Protein AF-A0A2E5X9R6-F1 (afdb_monomer_lite)

Secondary structure (DSSP, 8-state):
---HHHHHHHHHHHH-TTT-SS--TT--HHHHHHHHHHHHHHHHHSSPPP-SS-HHHHHHHHHHHHHHHHHHHHHHHHHHHHT---

Foldseek 3Di:
DPDLVVLLVVLCCAAPQPRHVPHDPPDDSVLLSVLLVVLVVCCVVDVDDDPVSDPVSSVSSVVSSVVVVVVVVVVVVVCVVVVVDD

Radius of gyration: 14.83 Å; chains: 1; bounding box: 45×19×34 Å

pLDDT: mean 95.25, std 6.47, range [61.75, 98.5]

Structure (mmCIF, N/CA/C/O backbone):
data_AF-A0A2E5X9R6-F1
#
_entry.id   AF-A0A2E5X9R6-F1
#
loop_
_atom_site.group_PDB
_atom_site.id
_atom_site.type_symbol
_atom_site.label_atom_id
_atom_site.label_alt_id
_atom_site.label_comp_id
_atom_site.label_asym_id
_atom_site.label_entity_id
_atom_site.label_seq_id
_atom_site.pdbx_PDB_ins_code
_atom_site.Cartn_x
_atom_site.Cartn_y
_atom_site.Cartn_z
_atom_site.occupancy
_atom_site.B_iso_or_equiv
_atom_site.auth_seq_id
_atom_site.auth_comp_id
_atom_site.auth_asym_id
_atom_site.auth_atom_id
_atom_site.pdbx_PDB_model_num
ATOM 1 N N . MET A 1 1 ? 15.548 -4.214 -5.381 1.00 61.75 1 MET A N 1
ATOM 2 C CA . MET A 1 1 ? 15.130 -4.874 -4.132 1.00 61.75 1 MET A CA 1
ATOM 3 C C . MET A 1 1 ? 14.387 -6.154 -4.487 1.00 61.75 1 MET A C 1
ATOM 5 O O . MET A 1 1 ? 13.264 -6.103 -4.966 1.00 61.75 1 MET A O 1
ATOM 9 N N . THR A 1 2 ? 15.006 -7.319 -4.277 1.00 71.31 2 THR A N 1
ATOM 10 C CA . THR A 1 2 ? 14.481 -8.609 -4.778 1.00 71.31 2 THR A CA 1
ATOM 11 C C . THR A 1 2 ? 13.748 -9.444 -3.725 1.00 71.31 2 THR A C 1
ATOM 13 O O . THR A 1 2 ? 13.281 -10.543 -4.019 1.00 71.31 2 THR A O 1
ATOM 16 N N . ASN A 1 3 ? 13.638 -8.951 -2.489 1.00 90.88 3 ASN A N 1
ATOM 17 C CA . ASN A 1 3 ? 13.027 -9.672 -1.379 1.00 90.88 3 ASN A CA 1
ATOM 18 C C . ASN A 1 3 ? 11.718 -9.003 -0.942 1.00 90.88 3 ASN A C 1
ATOM 20 O O . ASN A 1 3 ? 11.706 -7.853 -0.507 1.00 90.88 3 ASN A O 1
ATOM 24 N N . PHE A 1 4 ? 10.620 -9.763 -0.986 1.00 94.25 4 PHE A N 1
ATOM 25 C CA . PHE A 1 4 ? 9.293 -9.290 -0.585 1.00 94.25 4 PHE A CA 1
ATOM 26 C C . PHE A 1 4 ? 9.273 -8.734 0.845 1.00 94.25 4 PHE A C 1
ATOM 28 O O . PHE A 1 4 ? 8.704 -7.675 1.089 1.00 94.25 4 PHE A O 1
ATOM 35 N N . LYS A 1 5 ? 9.939 -9.398 1.799 1.00 96.69 5 LYS A N 1
ATOM 36 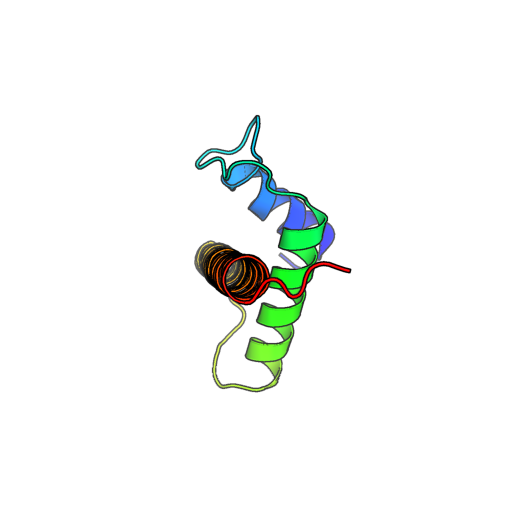C CA . LYS A 1 5 ? 10.000 -8.932 3.191 1.00 96.69 5 LYS A CA 1
ATOM 37 C C . LYS A 1 5 ? 10.694 -7.574 3.296 1.00 96.69 5 LYS A C 1
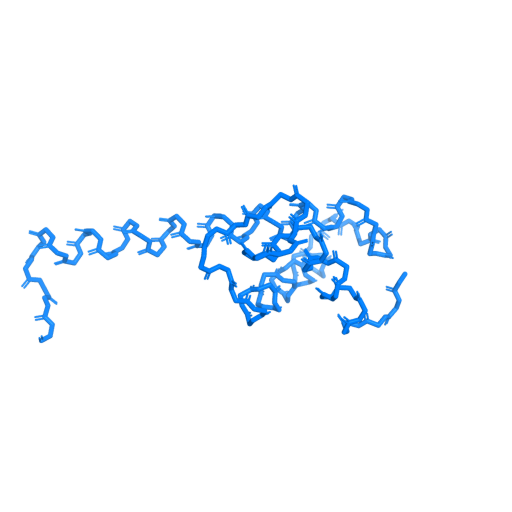ATOM 39 O O . LYS A 1 5 ? 10.200 -6.725 4.031 1.00 96.69 5 LYS A O 1
ATOM 44 N N . GLU A 1 6 ? 11.812 -7.394 2.597 1.00 97.12 6 GLU A N 1
ATOM 45 C CA . GLU A 1 6 ? 12.572 -6.137 2.606 1.00 97.12 6 GLU A CA 1
ATOM 46 C C . GLU A 1 6 ? 11.745 -4.995 2.020 1.00 97.12 6 GLU A C 1
ATOM 48 O O . GLU A 1 6 ? 11.734 -3.903 2.579 1.00 97.12 6 GLU A O 1
ATOM 53 N N . PHE A 1 7 ? 10.970 -5.265 0.967 1.00 97.94 7 PHE A N 1
ATOM 54 C CA . PHE A 1 7 ? 10.072 -4.268 0.392 1.00 97.94 7 PHE A CA 1
ATOM 55 C C . PHE A 1 7 ? 8.914 -3.902 1.322 1.00 97.94 7 PHE A C 1
ATOM 57 O O . PHE A 1 7 ? 8.574 -2.727 1.457 1.00 97.94 7 PHE A O 1
ATOM 64 N N . LEU A 1 8 ? 8.347 -4.874 2.041 1.00 98.12 8 LEU A N 1
ATOM 65 C CA . LEU A 1 8 ? 7.364 -4.570 3.082 1.00 98.12 8 LEU A CA 1
ATOM 66 C C . LEU A 1 8 ? 7.974 -3.761 4.231 1.00 98.12 8 LEU A C 1
ATOM 68 O O . LEU A 1 8 ? 7.318 -2.853 4.729 1.00 98.12 8 LEU A O 1
ATOM 72 N N . ASP A 1 9 ? 9.200 -4.073 4.660 1.00 98.06 9 ASP A N 1
ATOM 73 C CA . ASP A 1 9 ? 9.906 -3.287 5.682 1.00 98.06 9 ASP A CA 1
ATOM 74 C C . ASP A 1 9 ? 10.114 -1.848 5.200 1.00 98.06 9 ASP A C 1
ATOM 76 O O . ASP A 1 9 ? 9.736 -0.915 5.902 1.00 98.06 9 ASP A O 1
ATOM 80 N N . TYR A 1 10 ? 10.565 -1.676 3.957 1.00 98.00 10 TYR A N 1
ATOM 81 C CA . TYR A 1 10 ? 10.706 -0.369 3.325 1.00 98.00 10 TYR A CA 1
ATOM 82 C C . TYR A 1 10 ? 9.384 0.410 3.265 1.00 98.00 10 TYR A C 1
ATOM 84 O O . TYR A 1 10 ? 9.356 1.595 3.584 1.00 98.00 10 TYR A O 1
ATOM 92 N N . CYS A 1 11 ? 8.264 -0.230 2.921 1.00 98.25 11 CYS A N 1
ATOM 93 C CA . CYS A 1 11 ? 6.950 0.418 2.979 1.00 98.25 11 CYS A CA 1
ATOM 94 C C . CYS A 1 11 ? 6.576 0.825 4.415 1.00 98.25 11 CYS A C 1
ATOM 96 O O . CYS A 1 11 ? 6.040 1.913 4.638 1.00 98.25 11 CYS A O 1
ATOM 98 N N . MET A 1 12 ? 6.866 -0.029 5.401 1.00 98.31 12 MET A N 1
ATOM 99 C CA . MET A 1 12 ? 6.570 0.245 6.809 1.00 98.31 12 MET A CA 1
ATOM 100 C C . MET A 1 12 ? 7.429 1.381 7.376 1.00 98.31 12 MET A C 1
ATOM 102 O O . MET A 1 12 ? 6.912 2.158 8.173 1.00 98.31 12 MET A O 1
ATOM 106 N N . ASP A 1 13 ? 8.671 1.564 6.930 1.00 98.38 13 ASP A N 1
ATOM 107 C CA . ASP A 1 13 ? 9.496 2.717 7.329 1.00 98.38 13 ASP A CA 1
ATOM 108 C C . ASP A 1 13 ? 8.838 4.064 6.966 1.00 98.38 13 ASP A C 1
ATOM 110 O O . ASP A 1 13 ? 9.097 5.091 7.598 1.00 98.38 13 ASP A O 1
ATOM 114 N N . PHE A 1 14 ? 7.933 4.068 5.982 1.00 98.50 14 PHE A N 1
ATOM 115 C CA . PHE A 1 14 ? 7.149 5.242 5.607 1.00 98.50 14 PHE A CA 1
ATOM 116 C C . PHE A 1 14 ? 5.785 5.259 6.284 1.00 98.50 14 PHE A C 1
ATOM 118 O O . PHE A 1 14 ? 5.428 6.274 6.867 1.00 98.50 14 PHE A O 1
ATOM 125 N N . TYR A 1 15 ? 5.025 4.168 6.233 1.00 98.50 15 TYR A N 1
ATOM 126 C CA . TYR A 1 15 ? 3.595 4.225 6.551 1.00 98.50 15 TYR A CA 1
ATOM 127 C C . TYR A 1 15 ? 3.210 3.625 7.904 1.00 98.50 15 TYR A C 1
ATOM 129 O O . TYR A 1 15 ? 2.038 3.682 8.279 1.00 98.50 15 TYR A O 1
ATOM 137 N N . ASN A 1 16 ? 4.163 3.057 8.653 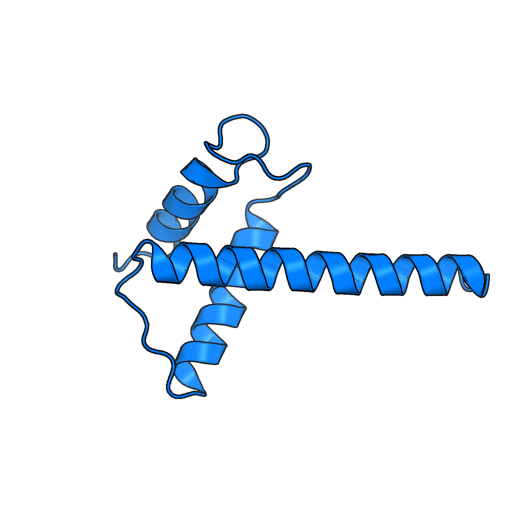1.00 98.12 16 ASN A N 1
ATOM 138 C CA . ASN A 1 16 ? 3.891 2.499 9.977 1.00 98.12 16 ASN A CA 1
ATOM 139 C C . ASN A 1 16 ? 3.164 3.530 10.871 1.00 98.12 16 ASN A C 1
ATOM 141 O O . ASN A 1 16 ? 3.632 4.666 10.964 1.00 98.12 16 ASN A O 1
ATOM 145 N N . PRO A 1 17 ? 2.083 3.145 11.579 1.00 97.81 17 PRO A N 1
ATOM 146 C CA . PRO A 1 17 ? 1.286 4.088 12.372 1.00 97.81 17 PRO A CA 1
ATOM 147 C C . PRO A 1 17 ? 2.053 4.773 13.510 1.00 97.81 17 PRO A C 1
ATOM 149 O O . PRO A 1 17 ? 1.650 5.823 13.992 1.00 97.81 17 PRO A O 1
ATOM 152 N N . THR A 1 18 ? 3.120 4.146 14.005 1.00 97.00 18 THR A N 1
ATOM 153 C CA . THR A 1 18 ? 3.863 4.583 15.192 1.00 97.00 18 THR A CA 1
ATOM 154 C C . THR A 1 18 ? 5.203 5.220 14.844 1.00 97.00 18 THR A C 1
ATOM 156 O O . THR A 1 18 ? 5.598 6.185 15.490 1.00 97.00 18 THR A O 1
ATOM 159 N N . SER A 1 19 ? 5.919 4.676 13.859 1.00 96.62 19 SER A N 1
ATOM 160 C CA . SER A 1 19 ? 7.301 5.077 13.553 1.00 96.62 19 SER A CA 1
ATOM 161 C C . SER A 1 19 ? 7.535 5.484 12.100 1.00 96.62 19 SER A C 1
ATOM 163 O O . SER A 1 19 ? 8.677 5.758 11.739 1.00 96.62 19 SER A O 1
ATOM 165 N N . GLY A 1 20 ? 6.496 5.474 11.260 1.00 97.00 20 GLY A N 1
ATOM 166 C CA . GLY A 1 20 ? 6.614 5.805 9.845 1.00 97.00 20 GLY A CA 1
ATOM 167 C C . GLY A 1 20 ? 6.858 7.297 9.612 1.00 97.00 20 GLY A C 1
ATOM 168 O O . GLY A 1 20 ? 6.392 8.137 10.382 1.00 97.00 20 GLY A O 1
ATOM 169 N N . LEU A 1 21 ? 7.562 7.638 8.531 1.00 97.94 21 LEU A N 1
ATOM 170 C CA . LEU A 1 21 ? 7.761 9.034 8.113 1.00 97.94 21 LEU A CA 1
ATOM 171 C C . LEU A 1 21 ? 6.444 9.755 7.749 1.00 97.94 21 LEU A C 1
ATOM 173 O O . LEU A 1 21 ? 6.310 10.958 7.964 1.00 97.94 21 LEU A O 1
ATOM 177 N N . TYR A 1 22 ? 5.480 9.012 7.208 1.00 96.88 22 TYR A N 1
ATOM 178 C CA . TYR A 1 22 ? 4.130 9.438 6.840 1.00 96.88 22 TYR A CA 1
ATOM 179 C C . TYR A 1 22 ? 3.122 8.429 7.410 1.00 96.88 22 TYR A C 1
ATOM 181 O O . TYR A 1 22 ? 2.593 7.597 6.668 1.00 96.88 22 TYR A O 1
ATOM 189 N N . PRO A 1 23 ? 2.901 8.445 8.735 1.00 97.38 23 PRO A N 1
ATOM 190 C CA . PRO A 1 23 ? 2.136 7.407 9.408 1.00 97.38 23 PRO A CA 1
ATOM 191 C C . PRO A 1 23 ? 0.700 7.355 8.881 1.00 97.38 23 PRO A C 1
ATOM 193 O O . PRO A 1 23 ? 0.045 8.385 8.716 1.00 97.38 23 PRO A O 1
ATOM 196 N N . ILE A 1 24 ? 0.215 6.139 8.625 1.00 97.69 24 ILE A N 1
ATOM 197 C CA . ILE A 1 24 ? -1.182 5.880 8.273 1.00 97.69 24 ILE A CA 1
ATOM 198 C C . ILE A 1 24 ? -1.857 5.230 9.480 1.00 97.69 24 ILE A C 1
ATOM 200 O O . ILE A 1 24 ? -1.478 4.136 9.903 1.00 97.69 24 ILE A O 1
ATOM 204 N N . ASP A 1 25 ? -2.879 5.890 10.021 1.00 96.94 25 ASP A N 1
ATOM 205 C CA . ASP A 1 25 ? -3.567 5.427 11.225 1.00 96.94 25 ASP A CA 1
ATOM 206 C C . ASP A 1 25 ? -4.153 4.021 11.048 1.00 96.94 25 ASP A C 1
ATOM 208 O O . ASP A 1 25 ? -4.787 3.683 10.041 1.00 96.94 25 ASP A O 1
ATOM 212 N N . GLY A 1 26 ? -3.904 3.170 12.046 1.00 96.25 26 GLY A N 1
ATOM 213 C CA . GLY A 1 26 ? -4.379 1.787 12.070 1.00 96.25 26 GLY A CA 1
ATOM 214 C C . GLY A 1 26 ? -3.832 0.900 10.949 1.00 96.25 26 GLY A C 1
ATOM 215 O O . GLY A 1 26 ? -4.385 -0.171 10.720 1.00 96.25 26 GLY A O 1
ATOM 216 N N . LEU A 1 27 ? -2.801 1.324 10.209 1.00 97.62 27 LEU A N 1
ATOM 217 C CA . LEU A 1 27 ? -2.167 0.503 9.180 1.00 97.62 27 LEU A CA 1
ATOM 218 C C . LEU A 1 27 ? -1.548 -0.769 9.754 1.00 97.62 27 LEU A C 1
ATOM 220 O O . LEU A 1 27 ? -0.695 -0.727 10.643 1.00 97.62 27 LEU A O 1
ATOM 224 N N . THR A 1 28 ? -1.927 -1.908 9.183 1.00 97.75 28 THR A N 1
ATOM 225 C CA . THR A 1 28 ? -1.314 -3.199 9.486 1.00 97.75 28 THR A CA 1
ATOM 226 C C . THR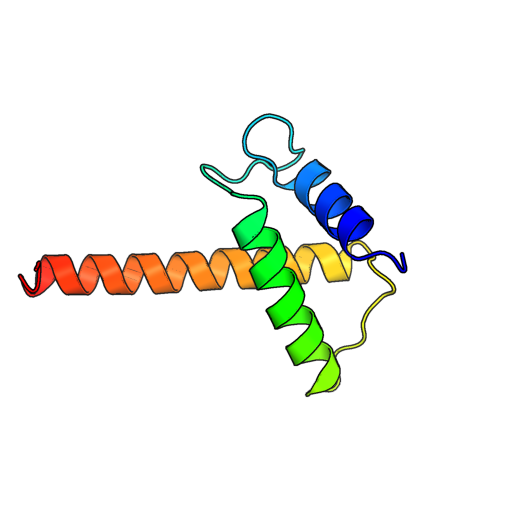 A 1 28 ? -0.330 -3.614 8.399 1.00 97.75 28 THR A C 1
ATOM 228 O O . THR A 1 28 ? -0.501 -3.335 7.212 1.00 97.75 28 THR A O 1
ATOM 231 N N . ARG A 1 29 ? 0.693 -4.384 8.785 1.00 97.56 29 ARG A N 1
ATOM 232 C CA . ARG A 1 29 ? 1.628 -4.981 7.820 1.00 97.56 29 ARG A CA 1
ATOM 233 C C . ARG A 1 29 ? 0.925 -5.913 6.821 1.00 97.56 29 ARG A C 1
ATOM 235 O O . ARG A 1 29 ? 1.386 -6.053 5.694 1.00 97.56 29 ARG A O 1
ATOM 242 N N . ALA A 1 30 ? -0.170 -6.552 7.234 1.00 98.06 30 ALA A N 1
ATOM 243 C CA . ALA A 1 30 ? -0.951 -7.433 6.371 1.00 98.06 30 ALA A CA 1
ATOM 244 C C . ALA A 1 30 ? -1.625 -6.664 5.224 1.00 98.06 30 ALA A C 1
ATOM 246 O O . ALA A 1 30 ? -1.612 -7.141 4.094 1.00 98.06 30 ALA A O 1
ATOM 247 N N . GLU A 1 31 ? -2.141 -5.459 5.483 1.00 98.25 31 GLU A N 1
ATOM 248 C CA . GLU A 1 31 ? -2.695 -4.598 4.429 1.00 98.25 31 GLU A CA 1
ATOM 249 C C . GLU A 1 31 ? -1.624 -4.151 3.437 1.00 98.25 31 GLU A C 1
ATOM 251 O O . GLU A 1 31 ? -1.865 -4.184 2.234 1.00 98.25 31 GLU A O 1
ATOM 256 N N . VAL A 1 32 ? -0.421 -3.813 3.916 1.00 98.38 32 VAL A N 1
ATOM 257 C CA . VAL A 1 32 ? 0.716 -3.512 3.030 1.00 98.38 32 VAL A CA 1
ATOM 258 C C . VAL A 1 32 ? 1.071 -4.733 2.182 1.00 98.38 32 VAL A C 1
ATOM 260 O O . VAL A 1 32 ? 1.264 -4.604 0.981 1.00 98.38 32 VAL A O 1
ATOM 263 N N . ALA A 1 33 ? 1.106 -5.931 2.773 1.00 98.38 33 ALA A N 1
ATOM 264 C CA . ALA A 1 33 ? 1.372 -7.160 2.029 1.00 98.38 33 ALA A CA 1
ATOM 265 C C . ALA A 1 33 ? 0.326 -7.420 0.935 1.00 98.38 33 ALA A C 1
ATOM 267 O O . ALA A 1 33 ? 0.702 -7.735 -0.191 1.00 98.38 33 ALA A O 1
ATOM 268 N N . LEU A 1 34 ? -0.963 -7.250 1.244 1.00 98.25 34 LEU A N 1
ATOM 269 C CA . LEU A 1 34 ? -2.047 -7.418 0.276 1.00 98.25 34 LEU A CA 1
ATOM 270 C C . LEU A 1 34 ? -1.974 -6.377 -0.849 1.00 98.25 34 LEU A C 1
ATOM 272 O O . LEU A 1 34 ? -2.072 -6.738 -2.018 1.00 98.25 34 LEU A O 1
ATOM 276 N N . ALA A 1 35 ? -1.745 -5.106 -0.515 1.00 98.50 35 ALA A N 1
ATOM 277 C CA . ALA A 1 35 ? -1.589 -4.045 -1.506 1.00 98.50 35 ALA A CA 1
ATOM 278 C C . ALA A 1 35 ? -0.374 -4.283 -2.419 1.00 98.50 35 ALA A C 1
ATOM 280 O O . ALA A 1 35 ? -0.472 -4.081 -3.628 1.00 98.50 35 ALA A O 1
ATOM 281 N N . THR A 1 36 ? 0.741 -4.786 -1.876 1.00 98.19 36 THR A N 1
ATOM 282 C CA . THR A 1 36 ? 1.905 -5.186 -2.680 1.00 98.19 36 THR A CA 1
ATOM 283 C C . THR A 1 36 ? 1.574 -6.338 -3.625 1.00 98.19 36 THR A C 1
ATOM 285 O O . THR A 1 36 ? 1.983 -6.293 -4.778 1.00 98.19 36 THR A O 1
ATOM 288 N N . LEU A 1 37 ? 0.825 -7.355 -3.187 1.00 97.94 37 LEU A N 1
ATOM 289 C CA . LEU A 1 37 ? 0.410 -8.449 -4.076 1.00 97.94 37 LEU A CA 1
ATOM 290 C C . LEU A 1 37 ? -0.487 -7.942 -5.212 1.00 97.94 37 LEU A C 1
ATOM 292 O O . LEU A 1 37 ? -0.209 -8.237 -6.368 1.00 97.94 37 LEU A O 1
ATOM 296 N N . ASN A 1 38 ? -1.474 -7.096 -4.903 1.00 98.06 38 ASN A N 1
ATOM 297 C CA . ASN A 1 38 ? -2.327 -6.469 -5.917 1.00 98.06 38 ASN A CA 1
ATOM 298 C C . ASN A 1 38 ? -1.510 -5.635 -6.917 1.00 98.06 38 ASN A C 1
ATOM 300 O O . ASN A 1 38 ? -1.795 -5.636 -8.113 1.00 98.06 38 ASN A O 1
ATOM 304 N N . TYR A 1 39 ? -0.483 -4.927 -6.438 1.00 98.00 39 TYR A N 1
ATOM 305 C CA . TYR A 1 39 ? 0.415 -4.178 -7.308 1.00 98.00 39 TYR A CA 1
ATOM 306 C C . TYR A 1 39 ? 1.230 -5.099 -8.225 1.00 98.00 39 TYR A C 1
ATOM 308 O O . TYR A 1 39 ? 1.332 -4.836 -9.420 1.00 98.00 39 TYR A O 1
ATOM 316 N N . LEU A 1 40 ? 1.778 -6.195 -7.697 1.00 96.88 40 LEU A N 1
ATOM 317 C CA . LEU A 1 40 ? 2.530 -7.169 -8.492 1.00 96.88 40 LEU A CA 1
ATOM 318 C C . LEU A 1 40 ? 1.646 -7.870 -9.532 1.00 96.88 40 LEU A C 1
ATOM 320 O O . LEU A 1 40 ? 2.096 -8.093 -10.655 1.00 96.88 40 LEU A O 1
ATOM 324 N N . ASP A 1 41 ? 0.386 -8.154 -9.202 1.00 97.69 41 ASP A N 1
ATOM 325 C CA . ASP A 1 41 ? -0.592 -8.664 -10.167 1.00 97.69 41 ASP A CA 1
ATOM 326 C C . ASP A 1 41 ? -0.868 -7.635 -11.274 1.00 97.69 41 ASP A C 1
ATOM 328 O O . ASP A 1 41 ? -0.921 -7.988 -12.454 1.00 97.69 41 ASP A O 1
ATOM 332 N N . LEU A 1 42 ? -0.979 -6.349 -10.921 1.00 97.12 42 LEU A N 1
ATOM 333 C CA . LEU A 1 42 ? -1.143 -5.264 -11.888 1.00 97.12 42 LEU A CA 1
ATOM 334 C C . LEU A 1 42 ? 0.070 -5.149 -12.822 1.00 97.12 42 LEU A C 1
ATOM 336 O O . LEU A 1 42 ? -0.111 -5.056 -14.035 1.00 97.12 42 LEU A O 1
ATOM 340 N N . VAL A 1 43 ? 1.288 -5.219 -12.282 1.00 97.06 43 VAL A N 1
ATOM 341 C CA . VAL A 1 43 ? 2.533 -5.281 -13.067 1.00 97.06 43 VAL A CA 1
ATOM 342 C C . VAL A 1 43 ? 2.522 -6.483 -14.015 1.00 97.06 43 VAL A C 1
ATOM 344 O O . VAL A 1 43 ? 2.904 -6.361 -15.173 1.00 97.06 43 VAL A O 1
ATOM 347 N N . ALA A 1 44 ? 2.063 -7.649 -13.558 1.00 96.94 44 ALA A N 1
ATOM 348 C CA . ALA A 1 44 ? 2.030 -8.855 -14.383 1.00 96.94 44 ALA A CA 1
ATOM 349 C C . ALA A 1 44 ? 0.975 -8.804 -15.506 1.00 96.94 44 ALA A C 1
ATOM 351 O O . ALA A 1 44 ? 1.121 -9.499 -16.513 1.00 96.94 44 ALA A O 1
ATOM 352 N N . CYS A 1 45 ? -0.091 -8.017 -15.333 1.00 97.06 45 CYS A N 1
ATOM 353 C CA . CYS A 1 45 ? -1.244 -7.992 -16.238 1.00 97.06 45 CYS A CA 1
ATOM 354 C C . CYS A 1 45 ? -1.322 -6.746 -17.134 1.00 97.06 45 CYS A C 1
ATOM 356 O O . CYS A 1 45 ? -2.225 -6.664 -17.970 1.00 97.06 45 CYS A O 1
ATOM 358 N N . THR A 1 46 ? -0.438 -5.763 -16.953 1.00 96.38 46 THR A N 1
ATOM 359 C CA . THR A 1 46 ? -0.490 -4.465 -17.648 1.00 96.38 46 THR A CA 1
ATOM 360 C C . THR A 1 46 ? 0.900 -3.992 -18.072 1.00 96.38 46 THR A C 1
ATOM 362 O O . THR A 1 46 ? 1.896 -4.647 -17.795 1.00 96.38 46 THR A O 1
ATOM 365 N N . ASP A 1 47 ? 0.976 -2.826 -18.718 1.00 95.00 47 ASP A N 1
ATOM 366 C CA . ASP A 1 47 ? 2.241 -2.201 -19.131 1.00 95.00 47 ASP A CA 1
ATOM 367 C C . ASP A 1 47 ? 2.958 -1.455 -17.984 1.00 95.00 47 ASP A C 1
ATOM 369 O O . ASP A 1 47 ? 3.872 -0.662 -18.217 1.00 95.00 47 ASP A O 1
ATOM 373 N N . ILE A 1 48 ? 2.527 -1.645 -16.733 1.00 95.06 48 ILE A N 1
ATOM 374 C CA . ILE A 1 48 ? 3.185 -1.033 -15.580 1.00 95.06 48 ILE A CA 1
ATOM 375 C C . ILE A 1 48 ? 4.454 -1.813 -15.250 1.00 95.06 48 ILE A C 1
ATOM 377 O O . ILE A 1 48 ? 4.405 -2.983 -14.889 1.00 95.06 48 ILE A O 1
ATOM 381 N N . GLU A 1 49 ? 5.596 -1.135 -15.306 1.00 94.62 49 GLU A N 1
ATOM 382 C CA . GLU A 1 49 ? 6.878 -1.723 -14.929 1.00 94.62 49 GLU A CA 1
ATOM 383 C C . GLU A 1 49 ? 7.096 -1.682 -13.411 1.00 94.62 49 GLU A C 1
ATOM 385 O O . GLU A 1 49 ? 6.845 -0.662 -12.757 1.00 94.62 49 GLU A O 1
ATOM 390 N N . TRP A 1 50 ? 7.611 -2.794 -12.879 1.00 95.31 50 TRP A N 1
ATOM 391 C CA . TRP A 1 50 ? 8.175 -2.882 -11.534 1.00 95.31 50 TRP A CA 1
ATOM 392 C C . TRP A 1 50 ? 9.570 -2.254 -11.517 1.00 95.31 50 TRP A C 1
ATOM 394 O O . TRP A 1 50 ? 10.479 -2.732 -12.200 1.00 95.31 50 TRP A O 1
ATOM 404 N N . GLY A 1 51 ? 9.749 -1.210 -10.711 1.00 95.12 51 GLY A N 1
ATOM 405 C CA . GLY A 1 51 ? 10.978 -0.416 -10.603 1.00 95.12 51 GLY A CA 1
ATOM 406 C C . GLY A 1 51 ? 12.066 -1.032 -9.721 1.00 95.12 51 GLY A C 1
ATOM 407 O O . GLY A 1 51 ? 12.941 -0.320 -9.235 1.00 95.12 51 GLY A O 1
ATOM 408 N N . ASP A 1 52 ? 12.030 -2.346 -9.490 1.00 94.75 52 ASP A N 1
ATOM 409 C CA . ASP A 1 52 ? 12.898 -3.043 -8.533 1.00 94.75 52 ASP A CA 1
ATOM 410 C C . ASP A 1 52 ? 12.720 -2.558 -7.075 1.00 94.75 52 ASP A C 1
ATOM 412 O O . ASP A 1 52 ? 13.666 -2.529 -6.282 1.00 94.75 52 ASP A O 1
ATOM 416 N N . GLY A 1 53 ? 11.490 -2.214 -6.690 1.00 95.44 53 GLY A N 1
ATOM 417 C CA . GLY A 1 53 ? 11.127 -1.795 -5.336 1.00 95.44 53 GLY A CA 1
ATOM 418 C C . GLY A 1 53 ? 11.580 -0.374 -5.020 1.00 95.44 53 GLY A C 1
ATOM 419 O O . GLY A 1 53 ? 12.030 -0.104 -3.903 1.00 95.44 53 GLY A O 1
ATOM 420 N N . ASP A 1 54 ? 11.514 0.512 -6.010 1.00 96.38 54 ASP A N 1
ATOM 421 C CA . ASP A 1 54 ? 11.911 1.906 -5.867 1.00 96.38 54 ASP A CA 1
ATOM 422 C C . ASP A 1 54 ? 10.858 2.736 -5.106 1.00 96.38 54 ASP A C 1
ATOM 424 O O . ASP A 1 54 ? 9.873 2.236 -4.548 1.00 96.38 54 ASP A O 1
ATOM 428 N N . SER A 1 55 ? 11.071 4.051 -5.050 1.00 97.12 55 SER A N 1
ATOM 429 C CA . SER A 1 55 ? 10.100 4.936 -4.415 1.00 97.12 55 SER A CA 1
ATOM 430 C C . SER A 1 55 ? 8.763 4.972 -5.155 1.00 97.12 55 SER A C 1
ATOM 432 O O . SER A 1 55 ? 7.745 5.164 -4.506 1.00 97.12 55 SER A O 1
ATOM 434 N N . LEU A 1 56 ? 8.734 4.804 -6.480 1.00 97.88 56 LEU A N 1
ATOM 435 C CA . LEU A 1 56 ? 7.488 4.823 -7.247 1.00 97.88 56 LEU A CA 1
ATOM 436 C C . LEU A 1 56 ? 6.650 3.573 -6.956 1.00 97.88 56 LEU A C 1
ATOM 438 O O . LEU A 1 56 ? 5.444 3.692 -6.739 1.00 97.88 56 LEU A O 1
ATOM 442 N N . ASP A 1 57 ? 7.283 2.403 -6.876 1.00 97.81 57 ASP A N 1
ATOM 443 C CA . ASP A 1 57 ? 6.643 1.148 -6.474 1.00 97.81 57 ASP A CA 1
ATOM 444 C C . ASP A 1 57 ? 5.977 1.279 -5.099 1.00 97.81 57 ASP A C 1
ATOM 446 O O . ASP A 1 57 ? 4.812 0.916 -4.917 1.00 97.81 57 ASP A O 1
ATOM 450 N N . ARG A 1 58 ? 6.691 1.861 -4.128 1.00 97.94 58 ARG A N 1
ATOM 451 C CA . ARG A 1 58 ? 6.156 2.108 -2.782 1.00 97.94 58 ARG A CA 1
ATOM 452 C C . ARG A 1 58 ? 4.926 3.019 -2.808 1.00 97.94 58 ARG A C 1
ATOM 454 O O . ARG A 1 58 ? 3.944 2.752 -2.116 1.00 97.94 58 ARG A O 1
ATOM 461 N N . GLU A 1 59 ? 4.972 4.095 -3.590 1.00 98.31 59 GLU A N 1
ATOM 462 C CA . GLU A 1 59 ? 3.862 5.048 -3.689 1.00 98.31 59 GLU A CA 1
ATOM 463 C C . GLU A 1 59 ? 2.639 4.412 -4.367 1.00 98.31 59 GLU A C 1
ATOM 465 O O . GLU A 1 59 ? 1.522 4.605 -3.895 1.00 98.31 59 GLU A O 1
ATOM 470 N N . ARG A 1 60 ? 2.831 3.558 -5.379 1.00 98.38 60 ARG A N 1
ATOM 471 C CA . ARG A 1 60 ? 1.736 2.785 -5.994 1.00 98.38 60 ARG A CA 1
ATOM 472 C C . ARG A 1 60 ? 1.083 1.817 -5.006 1.00 98.38 60 ARG A C 1
ATOM 474 O O . ARG A 1 60 ? -0.142 1.713 -4.969 1.00 98.38 60 ARG A O 1
ATOM 481 N N . VAL A 1 61 ? 1.875 1.156 -4.159 1.00 98.38 61 VAL A N 1
ATOM 482 C CA . VAL A 1 61 ? 1.347 0.314 -3.069 1.00 98.38 61 VAL A CA 1
ATOM 483 C C . VAL A 1 61 ? 0.532 1.136 -2.075 1.00 98.38 61 VAL A C 1
ATOM 485 O O . VAL A 1 61 ? -0.540 0.696 -1.659 1.00 98.38 61 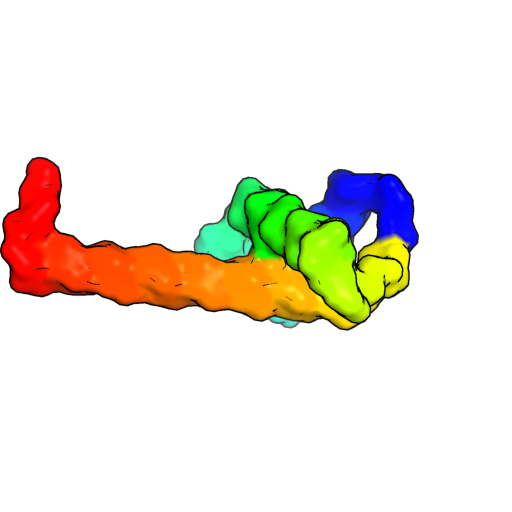VAL A O 1
ATOM 488 N N . ARG A 1 62 ? 0.988 2.343 -1.718 1.00 98.44 62 ARG A N 1
ATOM 489 C CA . ARG A 1 62 ? 0.205 3.259 -0.877 1.00 98.44 62 ARG A CA 1
ATOM 490 C C . ARG A 1 62 ? -1.127 3.614 -1.529 1.00 98.44 62 ARG A C 1
ATOM 492 O O . ARG A 1 62 ? -2.148 3.605 -0.845 1.00 98.44 62 ARG A O 1
ATOM 499 N N . ASP A 1 63 ? -1.124 3.934 -2.815 1.00 98.31 63 ASP A N 1
ATOM 500 C CA . ASP A 1 63 ? -2.330 4.379 -3.510 1.00 98.31 63 ASP A CA 1
ATOM 501 C C . ASP A 1 63 ? -3.380 3.253 -3.555 1.00 98.31 63 ASP A C 1
ATOM 503 O O . ASP A 1 63 ? -4.521 3.471 -3.144 1.00 98.31 63 ASP A O 1
ATOM 507 N N . ILE A 1 64 ? -2.969 2.022 -3.890 1.00 98.38 64 ILE A N 1
ATOM 508 C CA . ILE A 1 64 ? -3.827 0.821 -3.823 1.00 98.38 64 ILE A CA 1
ATOM 509 C C . ILE A 1 64 ? -4.374 0.606 -2.408 1.00 98.38 64 ILE A C 1
ATOM 511 O O . ILE A 1 64 ? -5.541 0.248 -2.221 1.00 98.38 64 ILE A O 1
ATOM 515 N N . LEU A 1 65 ? -3.541 0.816 -1.390 1.00 97.94 65 LEU A N 1
ATOM 516 C CA . LEU A 1 65 ? -3.929 0.656 0.006 1.00 97.94 65 LEU A CA 1
ATOM 517 C C . LEU A 1 65 ? -5.003 1.666 0.426 1.00 97.94 65 LEU A C 1
ATOM 519 O O . LEU A 1 65 ? -6.004 1.285 1.041 1.00 97.94 65 LEU A O 1
ATOM 523 N N . ILE A 1 66 ? -4.808 2.944 0.096 1.00 97.25 66 ILE A N 1
ATOM 524 C CA . ILE A 1 66 ? -5.757 4.022 0.404 1.00 97.25 66 ILE A CA 1
ATOM 525 C C . ILE A 1 66 ? -7.076 3.783 -0.330 1.00 97.25 66 ILE A C 1
ATOM 527 O O . ILE A 1 66 ? -8.144 3.890 0.277 1.00 97.25 66 ILE A O 1
ATOM 531 N N . GLU A 1 67 ? -7.011 3.409 -1.605 1.00 97.69 67 GLU A N 1
ATOM 532 C CA . GLU A 1 67 ? -8.185 3.098 -2.413 1.00 97.69 67 GLU A CA 1
ATOM 533 C C . GLU A 1 67 ? -8.967 1.908 -1.837 1.00 97.69 67 GLU A C 1
ATOM 535 O O . GLU A 1 67 ? -10.180 1.993 -1.648 1.00 97.69 67 GLU A O 1
ATOM 540 N N . THR A 1 68 ? -8.280 0.825 -1.464 1.00 96.44 68 THR A N 1
ATOM 541 C CA . THR A 1 68 ? -8.908 -0.355 -0.841 1.00 96.44 68 THR A CA 1
ATOM 542 C C . THR A 1 68 ? -9.626 0.018 0.457 1.00 96.44 68 THR A C 1
ATOM 544 O O . THR A 1 68 ? -10.772 -0.376 0.681 1.00 96.44 68 THR A O 1
ATOM 547 N N . ARG A 1 69 ? -8.987 0.825 1.313 1.00 95.94 69 ARG A N 1
ATOM 548 C CA . ARG A 1 69 ? -9.600 1.306 2.560 1.00 95.94 69 ARG A CA 1
ATOM 549 C C . ARG A 1 69 ? -10.808 2.201 2.304 1.00 95.94 69 ARG A C 1
ATOM 551 O O . ARG A 1 69 ? -11.811 2.067 3.001 1.00 95.94 69 ARG A O 1
ATOM 558 N N . SER A 1 70 ? -10.731 3.080 1.307 1.00 96.31 70 SER A N 1
ATOM 559 C CA . SER A 1 70 ? -11.842 3.956 0.931 1.00 96.31 70 SER A CA 1
ATOM 560 C C . SER A 1 70 ? -13.055 3.154 0.456 1.00 96.31 70 SER A C 1
ATOM 562 O O . SER A 1 70 ? -14.169 3.415 0.913 1.00 96.31 70 SER A O 1
ATOM 564 N N . HIS A 1 71 ? -12.843 2.133 -0.379 1.00 95.12 71 HIS A N 1
ATOM 565 C CA . HIS A 1 71 ? -13.907 1.235 -0.827 1.00 95.12 71 HIS A CA 1
ATOM 566 C C . HIS A 1 71 ? -14.546 0.462 0.331 1.00 95.12 71 HIS A C 1
ATOM 568 O O . HIS A 1 71 ? -15.773 0.413 0.427 1.00 95.12 71 HIS A O 1
ATOM 574 N N . ASN A 1 72 ? -13.735 -0.086 1.240 1.00 94.12 72 ASN A N 1
ATOM 575 C CA . ASN A 1 72 ? -14.243 -0.795 2.415 1.00 94.12 72 ASN A CA 1
ATOM 576 C C . ASN A 1 72 ? -15.068 0.133 3.311 1.00 94.12 72 ASN A C 1
ATOM 578 O O . ASN A 1 72 ? -16.165 -0.231 3.722 1.00 94.12 72 ASN A O 1
ATOM 582 N N . GLN A 1 73 ? -14.592 1.355 3.559 1.00 94.31 73 GLN A N 1
ATOM 583 C CA . GLN A 1 73 ? -15.334 2.326 4.359 1.00 94.31 73 GLN A CA 1
ATOM 584 C C . GLN A 1 73 ? -16.682 2.679 3.717 1.00 94.31 73 GLN A C 1
ATOM 586 O O . GLN A 1 73 ? -17.704 2.681 4.400 1.00 94.31 73 GLN A O 1
ATOM 591 N N . ALA A 1 74 ? -16.708 2.914 2.402 1.00 95.25 74 ALA A N 1
ATOM 592 C CA . ALA A 1 74 ? -17.945 3.207 1.682 1.00 95.25 74 ALA A CA 1
ATOM 593 C C . ALA A 1 74 ? -18.954 2.044 1.751 1.00 95.25 74 ALA A C 1
ATOM 595 O O . ALA A 1 74 ? -20.160 2.272 1.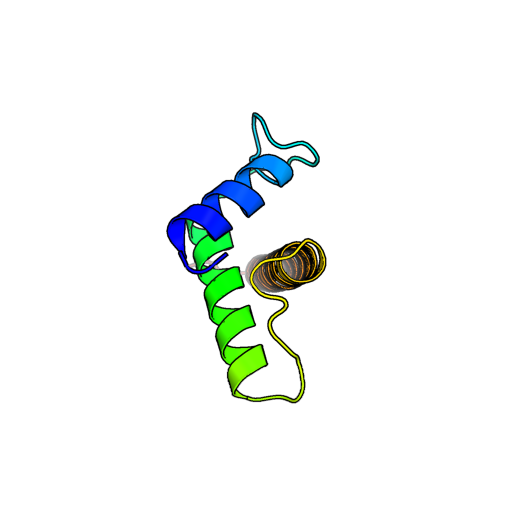872 1.00 95.25 74 ALA A O 1
ATOM 596 N N . PHE A 1 75 ? -18.470 0.802 1.695 1.00 94.25 75 PHE A N 1
ATOM 597 C CA . PHE A 1 75 ? -19.302 -0.390 1.840 1.00 94.25 75 PHE A CA 1
ATOM 598 C C . PHE A 1 75 ? -19.879 -0.529 3.256 1.00 94.25 75 PHE A C 1
ATOM 600 O O . PHE A 1 75 ? -21.080 -0.753 3.412 1.00 94.25 75 PHE A O 1
ATOM 607 N N . GLU A 1 76 ? -19.061 -0.325 4.288 1.00 93.94 76 GLU A N 1
ATOM 608 C CA . GLU A 1 76 ? -19.510 -0.342 5.685 1.00 93.94 76 GLU A CA 1
ATOM 609 C C . GLU A 1 76 ? -20.552 0.749 5.972 1.00 93.94 76 GLU A C 1
ATOM 611 O O . GLU A 1 76 ? -21.558 0.506 6.644 1.00 93.94 76 GLU A O 1
ATOM 616 N N . ASP A 1 77 ? -20.359 1.947 5.421 1.00 94.69 77 ASP A N 1
ATOM 617 C CA . ASP A 1 77 ? -21.311 3.050 5.564 1.00 94.69 77 ASP A CA 1
ATOM 618 C C . ASP A 1 77 ? -22.652 2.732 4.888 1.00 94.69 77 ASP A C 1
ATOM 620 O O . ASP A 1 77 ? -23.716 3.053 5.428 1.00 94.69 77 ASP A O 1
ATOM 624 N N . LEU A 1 78 ? -22.621 2.048 3.738 1.00 94.12 78 LEU A N 1
ATOM 625 C CA . LEU A 1 78 ? -23.823 1.557 3.069 1.00 94.12 78 LEU A CA 1
ATOM 626 C C . LEU A 1 78 ? -24.559 0.525 3.931 1.00 94.12 78 LEU A C 1
ATOM 628 O O . LEU A 1 78 ? -25.759 0.680 4.151 1.00 94.12 78 LEU A O 1
ATOM 632 N N . ILE A 1 79 ? -23.863 -0.488 4.458 1.00 94.00 79 ILE A N 1
ATOM 633 C CA . ILE A 1 79 ? -24.471 -1.507 5.334 1.00 94.00 79 ILE A CA 1
ATOM 634 C C . ILE A 1 79 ? -25.174 -0.847 6.520 1.00 94.00 79 ILE A C 1
ATOM 636 O O . ILE A 1 79 ? -26.321 -1.182 6.833 1.00 94.00 79 ILE A O 1
ATOM 640 N N . ARG A 1 80 ? -24.505 0.119 7.160 1.00 93.81 80 ARG A N 1
ATOM 641 C CA . ARG A 1 80 ? -25.060 0.868 8.294 1.00 93.81 80 ARG A CA 1
ATOM 642 C C . ARG A 1 80 ? -26.300 1.664 7.901 1.00 93.81 80 ARG A C 1
ATOM 644 O O . ARG A 1 80 ? -27.262 1.680 8.664 1.00 93.81 80 ARG A O 1
ATOM 651 N N . ARG A 1 81 ? -26.297 2.309 6.730 1.00 94.44 81 ARG A N 1
ATOM 652 C CA . ARG A 1 81 ? -27.436 3.102 6.241 1.00 94.44 81 ARG A CA 1
ATOM 653 C C . ARG A 1 81 ? -28.657 2.241 5.931 1.00 94.44 81 ARG A C 1
ATOM 655 O O . ARG A 1 81 ? -29.770 2.642 6.255 1.00 94.44 81 ARG A O 1
ATOM 662 N N . GLU A 1 82 ? -28.452 1.080 5.318 1.00 94.81 82 GLU A N 1
ATOM 663 C CA . GLU A 1 82 ? -29.537 0.172 4.923 1.00 94.81 82 GLU A CA 1
ATOM 664 C C . GLU A 1 82 ? -30.003 -0.742 6.077 1.00 94.81 82 GLU A C 1
ATOM 666 O O . GLU A 1 82 ? -30.926 -1.535 5.904 1.00 94.81 82 GLU A O 1
ATOM 671 N N . GLY A 1 83 ? -29.385 -0.647 7.263 1.00 88.75 83 GLY A N 1
ATOM 672 C CA . GLY A 1 83 ? -29.747 -1.457 8.431 1.00 88.75 83 GLY A CA 1
ATOM 673 C C . GLY A 1 83 ? -29.463 -2.952 8.254 1.00 88.75 83 GLY A C 1
ATOM 674 O O . GLY A 1 83 ? -30.105 -3.778 8.897 1.00 88.75 83 GLY A O 1
ATOM 675 N N . LEU A 1 84 ? -28.512 -3.306 7.383 1.00 84.00 84 LEU A N 1
ATOM 676 C CA . LEU A 1 84 ? -28.173 -4.685 7.005 1.00 84.00 84 LEU A CA 1
ATOM 677 C C . LEU A 1 84 ? -27.155 -5.340 7.954 1.00 84.00 84 LEU A C 1
ATOM 679 O O . LEU A 1 84 ? -26.411 -6.234 7.553 1.00 84.00 84 LEU A O 1
ATOM 683 N N . THR A 1 85 ? -27.077 -4.889 9.204 1.00 79.12 85 THR A N 1
ATOM 684 C CA . THR A 1 85 ? -26.165 -5.489 10.182 1.00 79.12 85 THR A CA 1
ATOM 685 C C . THR A 1 85 ? -26.621 -6.911 10.508 1.00 79.12 85 THR A C 1
ATOM 687 O O . THR A 1 85 ? -27.810 -7.120 10.755 1.00 79.12 85 THR A O 1
ATOM 690 N N . ALA A 1 86 ? -25.684 -7.863 10.495 1.00 62.38 86 ALA A N 1
ATOM 691 C CA . ALA A 1 86 ? -25.916 -9.239 10.938 1.00 62.38 86 ALA A CA 1
ATOM 692 C C . ALA A 1 86 ? -26.412 -9.313 12.391 1.00 62.38 86 ALA A C 1
ATOM 694 O O . ALA A 1 86 ? -25.999 -8.449 13.201 1.00 62.38 86 ALA A O 1
#

Sequence (86 aa):
MTNFKEFLDYCMDFYNPTSGLYPIDGLTRAEVALATLNYLDLVACTDIEWGDGDSLDRERVRDILIETRSHNQAFEDLIRREGLTA